Protein AF-A0A965K1P5-F1 (afdb_monomer_lite)

pLDDT: mean 94.57, std 3.47, range [77.88, 97.94]

Radius of gyration: 14.15 Å; chains: 1; bounding box: 28×33×38 Å

Structure (mmCIF, N/CA/C/O backbone):
data_AF-A0A965K1P5-F1
#
_entry.id   AF-A0A965K1P5-F1
#
loop_
_atom_site.group_PDB
_atom_site.id
_atom_site.type_symbol
_atom_site.label_atom_id
_atom_site.label_alt_id
_atom_site.label_comp_id
_atom_site.label_asym_id
_atom_site.label_entity_id
_atom_site.label_seq_id
_atom_site.pdbx_PDB_ins_code
_atom_site.Cartn_x
_atom_site.Cartn_y
_atom_site.Cartn_z
_atom_site.occupancy
_atom_site.B_iso_or_equiv
_atom_site.auth_seq_id
_atom_site.auth_comp_id
_atom_site.auth_asym_id
_atom_site.auth_atom_id
_atom_site.pdbx_PDB_model_num
ATOM 1 N N . ILE A 1 1 ? -12.907 0.985 -1.225 1.00 77.88 1 ILE A N 1
ATOM 2 C CA . ILE A 1 1 ? -12.064 1.869 -2.067 1.00 77.88 1 I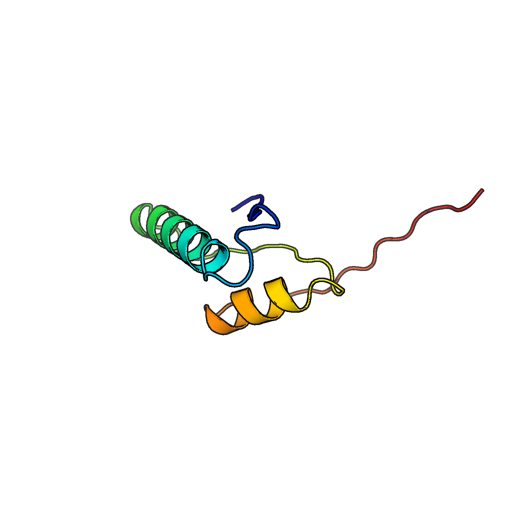LE A CA 1
ATOM 3 C C . ILE A 1 1 ? -11.666 1.034 -3.268 1.00 77.88 1 ILE A C 1
ATOM 5 O O . ILE A 1 1 ? -11.185 -0.065 -3.039 1.00 77.88 1 ILE A O 1
ATOM 9 N N . TYR A 1 2 ? -11.955 1.482 -4.492 1.00 83.12 2 TYR A N 1
ATOM 10 C CA . TYR A 1 2 ? -11.689 0.675 -5.688 1.00 83.12 2 TYR A CA 1
ATOM 11 C C . TYR A 1 2 ? -10.268 0.898 -6.222 1.00 83.12 2 TYR A C 1
ATOM 13 O O . TYR A 1 2 ? -9.493 -0.045 -6.298 1.00 83.12 2 TYR A O 1
ATOM 21 N N . VAL A 1 3 ? -9.894 2.152 -6.497 1.00 91.31 3 VAL A N 1
ATOM 22 C CA . VAL A 1 3 ? -8.558 2.536 -6.979 1.00 91.31 3 VAL A CA 1
ATOM 23 C C . VAL A 1 3 ? -8.106 3.821 -6.288 1.00 91.31 3 VAL A C 1
ATOM 25 O O . VAL A 1 3 ? -8.911 4.719 -6.041 1.00 91.31 3 VAL A O 1
ATOM 28 N N . ILE A 1 4 ? -6.808 3.906 -5.999 1.00 93.19 4 ILE A N 1
ATOM 29 C CA . ILE A 1 4 ? -6.105 5.149 -5.673 1.00 93.19 4 ILE A CA 1
ATOM 30 C C . ILE A 1 4 ? -4.986 5.300 -6.699 1.00 93.19 4 ILE A C 1
ATOM 32 O O . ILE A 1 4 ? -4.203 4.376 -6.914 1.00 93.19 4 ILE A O 1
ATOM 36 N N . SER A 1 5 ? -4.889 6.469 -7.321 1.00 93.62 5 SER A N 1
ATOM 37 C CA . SER A 1 5 ? -3.793 6.800 -8.227 1.00 93.62 5 SER A CA 1
ATOM 38 C C . SER A 1 5 ? -3.335 8.224 -7.966 1.00 93.62 5 SER A C 1
ATOM 40 O O . SER A 1 5 ? -4.142 9.114 -7.708 1.00 93.62 5 SER A O 1
ATOM 42 N N . VAL A 1 6 ? -2.022 8.428 -8.013 1.00 95.44 6 VAL A N 1
ATOM 43 C CA . VAL A 1 6 ? -1.399 9.743 -7.869 1.00 95.44 6 VAL A CA 1
ATOM 44 C C . VAL A 1 6 ? -0.653 10.033 -9.157 1.00 95.44 6 VAL A C 1
ATOM 46 O O . VAL A 1 6 ? 0.131 9.202 -9.620 1.00 95.44 6 VAL A O 1
ATOM 49 N N . HIS A 1 7 ? -0.896 11.214 -9.723 1.00 96.75 7 HIS A N 1
ATOM 50 C CA . HIS A 1 7 ? -0.192 11.682 -10.911 1.00 96.75 7 HIS A CA 1
ATOM 51 C C . HIS A 1 7 ? 1.334 11.556 -10.716 1.00 96.75 7 HIS A C 1
ATOM 53 O O . HIS A 1 7 ? 1.810 11.960 -9.653 1.00 96.75 7 HIS A O 1
ATOM 59 N N . PRO A 1 8 ? 2.115 11.072 -11.705 1.00 95.88 8 PRO A N 1
ATOM 60 C CA . PRO A 1 8 ? 3.558 10.834 -11.560 1.00 95.88 8 PRO A CA 1
ATOM 61 C C . PRO A 1 8 ? 4.335 12.003 -10.932 1.00 95.88 8 PRO A C 1
ATOM 63 O O . PRO A 1 8 ? 5.005 11.827 -9.920 1.00 95.88 8 PRO A O 1
ATOM 66 N N . ASN A 1 9 ? 4.114 13.231 -11.418 1.00 97.94 9 ASN A N 1
ATOM 67 C CA . ASN A 1 9 ? 4.750 14.461 -10.897 1.00 97.94 9 ASN A CA 1
ATOM 68 C C . ASN A 1 9 ? 4.364 14.846 -9.446 1.00 97.94 9 ASN A C 1
ATOM 70 O O . ASN A 1 9 ? 4.844 15.841 -8.895 1.00 97.94 9 ASN A O 1
ATOM 74 N N . HIS A 1 10 ? 3.457 14.096 -8.826 1.00 96.94 10 HIS A N 1
ATOM 75 C CA . HIS A 1 10 ? 2.936 14.342 -7.484 1.00 96.94 10 HIS A CA 1
ATOM 76 C C . HIS A 1 10 ? 3.121 13.141 -6.542 1.00 96.94 10 HIS A C 1
ATOM 78 O O . HIS A 1 10 ? 2.656 13.178 -5.399 1.00 96.94 10 HIS A O 1
ATOM 84 N N . GLN A 1 11 ? 3.805 12.085 -6.990 1.00 94.75 11 GLN A N 1
ATOM 85 C CA . GLN A 1 11 ? 4.153 10.942 -6.147 1.00 94.75 11 GLN A CA 1
ATOM 86 C C . GLN A 1 11 ? 5.154 11.342 -5.051 1.00 94.75 11 GLN A C 1
ATOM 88 O O . GLN A 1 11 ? 5.771 12.404 -5.100 1.00 94.75 11 GLN A O 1
ATOM 93 N N . GLY A 1 12 ? 5.251 10.532 -3.993 1.00 93.38 12 GLY A N 1
ATOM 94 C CA . GLY A 1 12 ? 6.125 10.811 -2.843 1.00 93.38 12 GLY A CA 1
ATOM 95 C C . GLY A 1 12 ? 5.645 11.932 -1.907 1.00 93.38 12 GLY A C 1
ATOM 96 O O . GLY A 1 12 ? 6.181 12.082 -0.817 1.00 93.38 12 GLY A O 1
ATOM 97 N N . LYS A 1 13 ? 4.587 12.675 -2.263 1.00 96.00 13 LYS A N 1
ATOM 98 C CA . LYS A 1 13 ? 4.050 13.803 -1.472 1.00 96.00 13 LYS A CA 1
ATOM 99 C C . LYS A 1 13 ? 2.961 13.411 -0.460 1.00 96.00 13 LYS A C 1
ATOM 101 O O . LYS A 1 13 ? 2.240 14.263 0.042 1.00 96.00 13 LYS A O 1
ATOM 106 N N . GLY A 1 14 ? 2.765 12.116 -0.209 1.00 95.69 14 GLY A N 1
ATOM 107 C CA . GLY A 1 14 ? 1.748 11.621 0.733 1.00 95.69 14 GLY A CA 1
ATOM 108 C C . GLY A 1 14 ? 0.289 11.701 0.252 1.00 95.69 14 GLY A C 1
ATOM 109 O O . GLY A 1 14 ? -0.615 11.349 1.006 1.00 95.69 14 GLY A O 1
ATOM 110 N N . LEU A 1 15 ? 0.031 12.096 -1.000 1.00 96.69 15 LEU A N 1
ATOM 111 C CA . LEU A 1 15 ? -1.332 12.252 -1.533 1.00 96.69 15 LEU A CA 1
ATOM 112 C C . LEU A 1 15 ? -2.142 10.946 -1.536 1.00 96.69 15 LEU A C 1
ATOM 114 O O . LEU A 1 15 ? -3.327 10.960 -1.218 1.00 96.69 15 LEU A O 1
ATOM 118 N N . GLY A 1 16 ? -1.503 9.808 -1.831 1.00 95.94 16 GLY A N 1
ATOM 119 C CA . GLY A 1 16 ? -2.164 8.498 -1.777 1.00 95.94 16 GLY A CA 1
ATOM 120 C C . GLY A 1 16 ? -2.639 8.143 -0.364 1.00 95.94 16 GLY A C 1
ATOM 121 O O . GLY A 1 16 ? -3.769 7.698 -0.180 1.00 95.94 16 GLY A O 1
ATOM 122 N N . ALA A 1 17 ? -1.813 8.431 0.646 1.00 96.25 17 ALA A N 1
ATOM 123 C CA . ALA A 1 17 ? -2.157 8.230 2.051 1.00 96.25 17 ALA A CA 1
ATOM 124 C C . ALA A 1 17 ? -3.283 9.175 2.500 1.00 96.25 17 ALA A C 1
ATOM 126 O O . ALA A 1 17 ? -4.205 8.759 3.202 1.00 96.25 17 ALA A O 1
ATOM 127 N N . ALA A 1 18 ? -3.250 10.434 2.051 1.00 96.94 18 ALA A N 1
ATOM 128 C CA . ALA A 1 18 ? -4.317 11.391 2.321 1.00 96.94 18 ALA A CA 1
ATOM 129 C C . ALA A 1 18 ? -5.660 10.919 1.737 1.00 96.94 18 ALA A C 1
ATOM 131 O O . ALA A 1 18 ? -6.662 10.896 2.454 1.00 96.94 18 ALA A O 1
ATOM 132 N N . ALA A 1 19 ? -5.668 10.472 0.477 1.00 96.19 19 ALA A N 1
ATOM 133 C CA . ALA A 1 19 ? -6.857 9.925 -0.174 1.00 96.19 19 ALA A CA 1
ATOM 134 C C . ALA A 1 19 ? -7.383 8.669 0.545 1.00 96.19 19 ALA A C 1
ATOM 136 O O . ALA A 1 19 ? -8.583 8.565 0.810 1.00 96.19 19 ALA A O 1
ATOM 137 N N . LEU A 1 20 ? -6.489 7.747 0.927 1.00 96.25 20 LEU A N 1
ATOM 138 C CA . LEU A 1 20 ? -6.839 6.554 1.701 1.00 96.25 20 LEU A CA 1
ATOM 139 C C . LEU A 1 20 ? -7.531 6.924 3.018 1.00 96.25 20 LEU A C 1
ATOM 141 O O . LEU A 1 20 ? -8.604 6.399 3.312 1.00 96.25 20 LEU A O 1
ATOM 145 N N . ARG A 1 21 ? -6.954 7.852 3.789 1.00 95.69 21 ARG A N 1
ATOM 146 C CA . ARG A 1 21 ? -7.502 8.285 5.083 1.00 95.69 21 ARG A CA 1
ATOM 147 C C . ARG A 1 21 ? -8.902 8.878 4.942 1.00 95.69 21 ARG A C 1
ATOM 149 O O . ARG A 1 21 ? -9.783 8.524 5.720 1.00 95.69 21 ARG A O 1
ATOM 156 N N . VAL A 1 22 ? -9.117 9.738 3.946 1.00 95.75 22 VAL A N 1
ATOM 157 C CA . VAL A 1 22 ? -10.444 10.313 3.665 1.00 95.75 22 VAL A CA 1
ATOM 158 C C . VAL A 1 22 ? -11.446 9.210 3.313 1.00 95.75 22 VAL A C 1
ATOM 160 O O . VAL A 1 22 ? -12.557 9.190 3.843 1.00 95.75 22 VAL A O 1
ATOM 163 N N . GLY A 1 23 ? -11.044 8.243 2.484 1.00 94.19 23 GLY A N 1
ATOM 164 C CA . GLY A 1 23 ? -11.882 7.094 2.141 1.00 94.19 23 GLY A CA 1
ATOM 165 C C . GLY A 1 23 ? -12.260 6.243 3.357 1.00 94.19 23 GLY A C 1
ATOM 166 O O . GLY A 1 23 ? -13.434 5.911 3.529 1.00 94.19 23 GLY A O 1
ATOM 167 N N . LEU A 1 24 ? -11.292 5.931 4.225 1.00 94.75 24 LEU A N 1
ATOM 168 C CA . LEU A 1 24 ? -11.516 5.165 5.457 1.00 94.75 24 LEU A CA 1
ATOM 169 C C . LEU A 1 24 ? -12.431 5.909 6.436 1.00 94.75 24 LEU A C 1
ATOM 171 O O . LEU A 1 24 ? -13.373 5.322 6.964 1.00 94.75 24 LEU A O 1
ATOM 175 N N . GLN A 1 25 ? -12.208 7.209 6.630 1.00 95.50 25 GLN A N 1
ATOM 176 C CA . GLN A 1 25 ? -13.065 8.043 7.473 1.00 95.50 25 GLN A CA 1
ATOM 177 C C . GLN A 1 25 ? -14.509 8.056 6.957 1.00 95.50 25 GLN A C 1
ATOM 179 O O . GLN A 1 25 ? -15.449 7.946 7.740 1.00 95.50 25 GLN A O 1
ATOM 184 N N . SER A 1 26 ? -14.686 8.134 5.637 1.00 94.69 26 SER A N 1
ATOM 185 C CA . SER A 1 26 ? -16.001 8.161 4.998 1.00 94.69 26 SER A CA 1
ATOM 186 C C . SER A 1 26 ? -16.767 6.841 5.144 1.00 94.69 26 SER A C 1
ATOM 188 O O . SER A 1 26 ? -17.988 6.841 5.273 1.00 94.69 26 SER A O 1
ATOM 190 N N . ILE A 1 27 ? -16.102 5.681 5.092 1.00 94.56 27 ILE A N 1
ATOM 191 C CA . ILE A 1 27 ? -16.787 4.399 5.351 1.00 94.56 27 ILE A CA 1
ATOM 192 C C . ILE A 1 27 ? -17.055 4.204 6.850 1.00 94.56 27 ILE A C 1
ATOM 194 O O . ILE A 1 27 ? -18.130 3.733 7.214 1.00 94.56 27 ILE A O 1
ATOM 198 N N . HIS A 1 28 ? -16.145 4.662 7.711 1.00 95.44 28 HIS A N 1
ATOM 199 C CA . HIS A 1 28 ? -16.317 4.596 9.157 1.00 95.44 28 HIS A CA 1
ATOM 200 C C . HIS A 1 28 ? -17.521 5.420 9.628 1.00 95.44 28 HIS A C 1
ATOM 202 O O . HIS A 1 28 ? -18.330 4.931 10.412 1.00 95.44 28 HIS A O 1
ATOM 208 N N . SER A 1 29 ? -17.713 6.633 9.093 1.00 97.19 29 SER A N 1
ATOM 209 C CA . SER A 1 29 ? -18.879 7.471 9.419 1.00 97.19 29 SER A CA 1
ATOM 210 C C . SER A 1 29 ? -20.219 6.872 8.975 1.00 97.19 29 SER A C 1
ATOM 212 O O . SER A 1 29 ? -21.268 7.348 9.394 1.00 97.19 29 SER A O 1
ATOM 214 N N . ARG A 1 30 ? -20.194 5.826 8.141 1.00 97.25 30 ARG A N 1
ATOM 215 C CA . ARG A 1 30 ? -21.367 5.061 7.696 1.00 97.25 30 ARG A CA 1
ATOM 216 C C . ARG A 1 30 ? -21.520 3.722 8.431 1.00 97.25 30 ARG A C 1
ATOM 218 O O . ARG A 1 30 ? -22.276 2.871 7.977 1.00 97.25 30 ARG A O 1
ATOM 225 N N . GLY A 1 31 ? -20.791 3.513 9.530 1.00 97.81 31 GLY A N 1
ATOM 226 C CA . GLY A 1 31 ? -20.847 2.281 10.328 1.00 97.81 31 GLY A CA 1
ATOM 227 C C . GLY A 1 31 ? -20.114 1.088 9.704 1.00 97.81 31 GLY A C 1
ATOM 228 O O . GLY 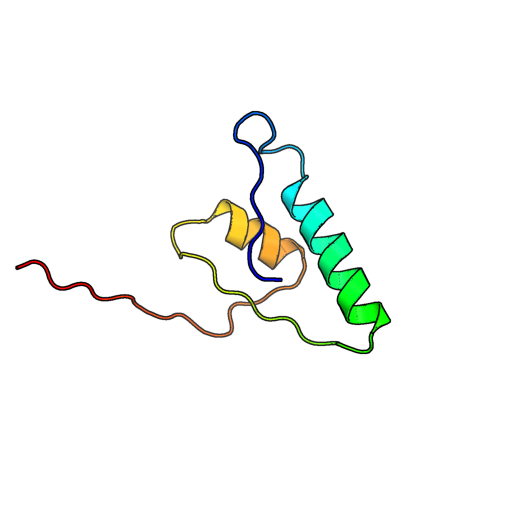A 1 31 ? -20.316 -0.052 10.116 1.00 97.81 31 GLY A O 1
ATOM 229 N N . VAL A 1 32 ? -19.265 1.314 8.696 1.00 96.69 32 VAL A N 1
ATOM 230 C CA . VAL A 1 32 ? -18.474 0.245 8.075 1.00 96.69 32 VAL A CA 1
ATOM 231 C C . VAL A 1 32 ? -17.102 0.184 8.737 1.00 96.69 32 VAL A C 1
ATOM 233 O O . VAL A 1 32 ? -16.283 1.089 8.588 1.00 96.69 32 VAL A O 1
ATOM 236 N N . HIS A 1 33 ? -16.832 -0.923 9.427 1.00 92.25 33 HIS A N 1
ATOM 237 C CA . HIS A 1 33 ? -15.606 -1.112 10.213 1.00 92.25 33 HIS A CA 1
ATOM 238 C C . HIS A 1 33 ? -14.556 -2.002 9.538 1.00 92.25 33 HIS A C 1
ATOM 240 O O . HIS A 1 33 ? -13.473 -2.203 10.082 1.00 92.25 33 HIS A O 1
ATOM 246 N N . ARG A 1 34 ? -14.852 -2.544 8.349 1.00 91.88 34 ARG A N 1
ATOM 247 C CA . ARG A 1 34 ? -13.941 -3.431 7.619 1.00 91.88 34 ARG A CA 1
ATOM 248 C C . ARG A 1 34 ? -13.749 -2.958 6.185 1.00 91.88 34 ARG A C 1
ATOM 250 O O . ARG A 1 34 ? -14.717 -2.752 5.459 1.00 91.88 34 ARG A O 1
ATOM 257 N N . ALA A 1 35 ? -12.490 -2.846 5.775 1.00 92.38 35 ALA A N 1
ATOM 258 C CA . ALA A 1 35 ? -12.092 -2.568 4.404 1.00 92.38 35 ALA A CA 1
ATOM 259 C C . ALA A 1 35 ? -11.098 -3.627 3.931 1.00 92.38 35 ALA A C 1
ATOM 261 O O . ALA A 1 35 ? -10.197 -4.024 4.667 1.00 92.38 35 ALA A O 1
ATOM 262 N N . SER A 1 36 ? -11.250 -4.055 2.684 1.00 93.44 36 SER A N 1
ATOM 263 C CA . SER A 1 36 ? -10.311 -4.945 2.007 1.00 93.44 36 SER A CA 1
ATOM 264 C C . SER A 1 36 ? -9.974 -4.352 0.646 1.00 93.44 36 SER A C 1
ATOM 266 O O . SER A 1 36 ? -10.802 -3.665 0.041 1.00 93.44 36 SER A O 1
ATOM 268 N N . LEU A 1 37 ? -8.747 -4.584 0.198 1.00 94.25 37 LEU A N 1
ATOM 269 C CA . LEU A 1 37 ? -8.222 -4.116 -1.078 1.00 94.25 37 LEU A CA 1
ATOM 270 C C . LEU A 1 37 ? -7.290 -5.174 -1.660 1.00 94.25 37 LEU A C 1
ATOM 272 O O . LEU A 1 37 ? -6.767 -6.009 -0.924 1.00 94.25 37 LEU A O 1
ATOM 276 N N . TYR A 1 38 ? -7.080 -5.092 -2.968 1.00 94.31 38 TYR A N 1
ATOM 277 C CA . TYR A 1 38 ? -6.075 -5.868 -3.679 1.00 94.31 38 TYR A CA 1
ATOM 278 C C . TYR A 1 38 ? -4.965 -4.932 -4.138 1.00 94.31 38 TYR A C 1
ATOM 280 O O . TYR A 1 38 ? -5.209 -3.774 -4.486 1.00 94.31 38 TYR A O 1
ATOM 288 N N . VAL A 1 39 ? -3.742 -5.438 -4.111 1.00 95.19 39 VAL A N 1
ATOM 289 C CA . VAL A 1 39 ? -2.551 -4.745 -4.586 1.00 95.19 39 VAL A CA 1
ATOM 290 C C . VAL A 1 39 ? -1.668 -5.776 -5.271 1.00 95.19 39 VAL A C 1
ATOM 292 O O . VAL A 1 39 ? -1.580 -6.910 -4.803 1.00 95.19 39 VAL A O 1
ATOM 295 N N . ASP A 1 40 ? -1.080 -5.388 -6.398 1.00 95.06 40 ASP A N 1
ATOM 296 C CA . ASP A 1 40 ? -0.081 -6.204 -7.082 1.00 95.06 40 ASP A CA 1
ATOM 297 C C . ASP A 1 40 ? 1.153 -6.372 -6.181 1.00 95.06 40 ASP A C 1
ATOM 299 O O . ASP A 1 40 ? 1.527 -5.427 -5.474 1.00 95.06 40 ASP A O 1
ATOM 303 N N . ASP A 1 41 ? 1.764 -7.559 -6.174 1.00 95.00 41 ASP A N 1
ATOM 304 C CA . ASP A 1 41 ? 2.908 -7.846 -5.303 1.00 95.00 41 ASP A CA 1
ATOM 305 C C . ASP A 1 41 ? 4.131 -6.986 -5.649 1.00 95.00 41 ASP 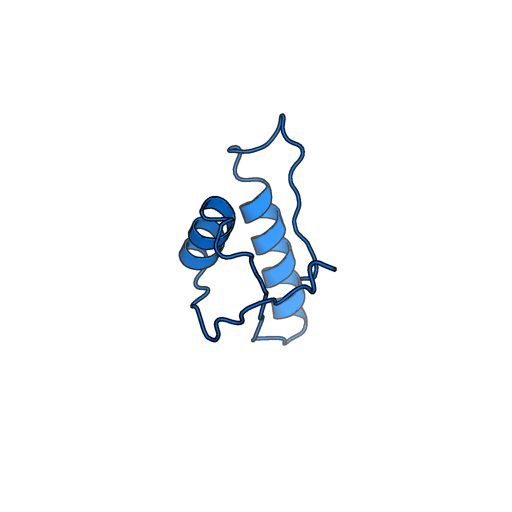A C 1
ATOM 307 O O . ASP A 1 41 ? 4.910 -6.641 -4.757 1.00 95.00 41 ASP A O 1
ATOM 311 N N . SER A 1 42 ? 4.223 -6.531 -6.900 1.00 96.06 42 SER A N 1
ATOM 312 C CA . SER A 1 42 ? 5.288 -5.663 -7.383 1.00 96.06 42 SER A CA 1
ATOM 313 C C . SER A 1 42 ? 5.108 -4.206 -6.941 1.00 96.06 42 SER A C 1
ATOM 315 O O . SER A 1 42 ? 6.007 -3.383 -7.121 1.00 96.06 42 SER A O 1
ATOM 317 N N . ASN A 1 43 ? 3.945 -3.834 -6.391 1.00 95.38 43 ASN A N 1
ATOM 318 C CA . ASN A 1 43 ? 3.656 -2.465 -5.968 1.00 95.38 43 ASN A CA 1
ATOM 319 C C . ASN A 1 43 ? 4.053 -2.235 -4.502 1.00 95.38 43 ASN A C 1
ATOM 321 O O . ASN A 1 43 ? 3.224 -1.936 -3.633 1.00 95.38 43 ASN A O 1
ATOM 325 N N . GLU A 1 44 ? 5.353 -2.355 -4.234 1.00 95.88 44 GLU A N 1
ATOM 326 C CA . GLU A 1 44 ? 5.940 -2.241 -2.894 1.00 95.88 44 GLU A CA 1
ATOM 327 C C . GLU A 1 44 ? 5.580 -0.922 -2.193 1.00 95.88 44 GLU A C 1
ATOM 329 O O . GLU A 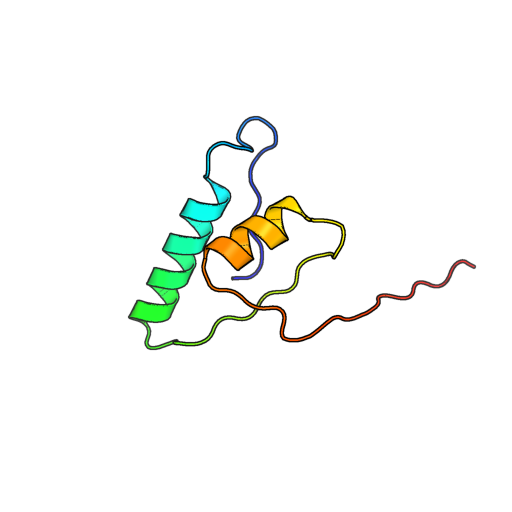1 44 ? 5.282 -0.906 -0.997 1.00 95.88 44 GLU A O 1
ATOM 334 N N . ALA A 1 45 ? 5.534 0.185 -2.942 1.00 94.56 45 ALA A N 1
ATOM 335 C CA . ALA A 1 45 ? 5.172 1.497 -2.412 1.00 94.56 45 ALA A CA 1
ATOM 336 C C . ALA A 1 45 ? 3.733 1.522 -1.867 1.00 94.56 45 ALA A C 1
ATOM 338 O O . ALA A 1 45 ? 3.491 2.034 -0.767 1.00 94.56 45 ALA A O 1
ATOM 339 N N . ALA A 1 46 ? 2.774 0.945 -2.600 1.00 95.50 46 ALA A N 1
ATOM 340 C CA . ALA A 1 46 ? 1.396 0.834 -2.132 1.00 95.50 46 ALA A CA 1
ATOM 341 C C . ALA A 1 46 ? 1.283 -0.137 -0.949 1.00 95.50 46 ALA A C 1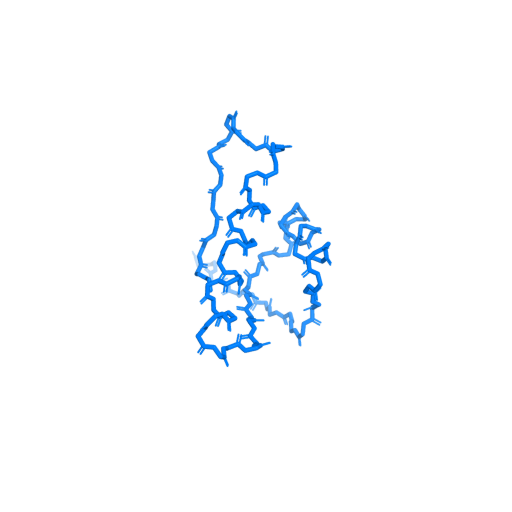
ATOM 343 O O . ALA A 1 46 ? 0.614 0.188 0.033 1.00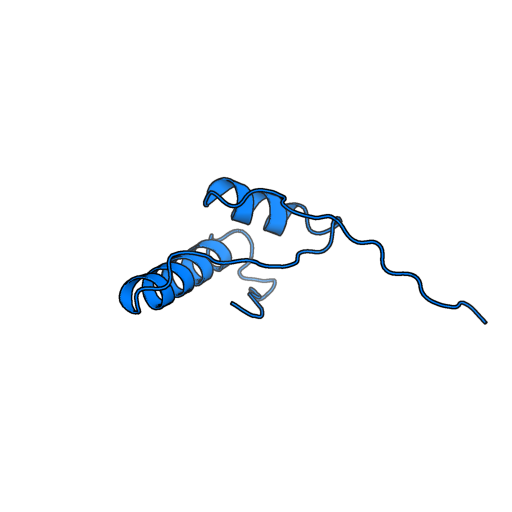 95.50 46 ALA A O 1
ATOM 344 N N . ILE A 1 47 ? 1.976 -1.281 -0.988 1.00 96.44 47 ILE A N 1
ATOM 345 C CA . ILE A 1 47 ? 2.007 -2.245 0.125 1.00 96.44 47 ILE A CA 1
ATOM 346 C C . ILE A 1 47 ? 2.513 -1.573 1.407 1.00 96.44 47 ILE A C 1
ATOM 348 O O . ILE A 1 47 ? 1.862 -1.666 2.452 1.00 96.44 47 ILE A O 1
ATOM 352 N N . ALA A 1 48 ? 3.641 -0.864 1.339 1.00 95.94 48 ALA A N 1
ATOM 353 C CA . ALA A 1 48 ? 4.209 -0.147 2.476 1.00 95.94 48 ALA A CA 1
ATOM 354 C C . ALA A 1 48 ? 3.247 0.931 3.001 1.00 95.94 48 ALA A C 1
ATOM 356 O O . ALA A 1 48 ? 3.037 1.044 4.213 1.00 95.94 48 ALA A O 1
ATOM 357 N N . MET A 1 49 ? 2.607 1.682 2.098 1.00 96.00 49 MET A N 1
ATOM 358 C CA . MET A 1 49 ? 1.589 2.668 2.462 1.00 96.00 49 MET A CA 1
ATOM 359 C C . MET A 1 49 ? 0.415 2.017 3.202 1.00 96.00 49 MET A C 1
ATOM 361 O O . MET A 1 49 ? 0.040 2.506 4.269 1.00 96.00 49 MET A O 1
ATOM 365 N N . TYR A 1 50 ? -0.159 0.929 2.685 1.00 96.69 50 TYR A N 1
ATOM 366 C CA . TYR A 1 50 ? -1.291 0.253 3.322 1.00 96.69 50 TYR A CA 1
ATOM 367 C C . TYR A 1 50 ? -0.910 -0.338 4.684 1.00 96.69 50 TYR A C 1
ATOM 369 O O . TYR A 1 50 ? -1.632 -0.111 5.657 1.00 96.69 50 TYR A O 1
ATOM 377 N N . LYS A 1 51 ? 0.253 -0.998 4.799 1.00 96.44 51 LYS A N 1
ATOM 378 C CA . LYS A 1 51 ? 0.761 -1.520 6.082 1.00 96.44 51 LYS A CA 1
ATOM 379 C C . LYS A 1 51 ? 0.922 -0.419 7.130 1.00 96.44 51 LYS A C 1
ATOM 381 O O . LYS A 1 51 ? 0.490 -0.587 8.268 1.00 96.44 51 LYS A O 1
ATOM 386 N N . LYS A 1 52 ? 1.452 0.748 6.741 1.00 96.31 52 LYS A N 1
ATOM 387 C CA . LYS A 1 52 ? 1.564 1.921 7.628 1.00 96.31 52 LYS A CA 1
ATOM 388 C C . LYS A 1 52 ? 0.202 2.424 8.137 1.00 96.31 52 LYS A C 1
ATOM 390 O O . LYS A 1 52 ? 0.147 3.045 9.192 1.00 96.31 52 LYS A O 1
ATOM 395 N N . HIS A 1 53 ? -0.885 2.148 7.417 1.00 94.56 53 HIS A N 1
ATOM 396 C CA . HIS A 1 53 ? -2.256 2.514 7.797 1.00 94.56 53 HIS A CA 1
ATOM 397 C C . HIS A 1 53 ? -3.044 1.341 8.404 1.00 94.56 53 HIS A C 1
ATOM 399 O O . HIS A 1 53 ? -4.273 1.359 8.402 1.00 94.56 53 HIS A O 1
ATOM 405 N N . GLY A 1 54 ? -2.350 0.323 8.925 1.00 94.81 54 GLY A N 1
ATOM 406 C CA . GLY A 1 54 ? -2.962 -0.764 9.692 1.00 94.81 54 GLY A CA 1
ATOM 407 C C . GLY A 1 54 ? -3.562 -1.891 8.853 1.00 94.81 54 GLY A C 1
ATOM 408 O O . GLY A 1 54 ? -4.178 -2.795 9.414 1.00 94.81 54 GLY A O 1
ATOM 409 N N . PHE A 1 55 ? -3.379 -1.883 7.530 1.00 96.44 55 PHE A N 1
ATOM 410 C CA . PHE A 1 55 ? -3.750 -3.036 6.714 1.00 96.44 55 PHE A CA 1
ATOM 411 C C . PHE A 1 55 ? -2.761 -4.181 6.919 1.00 96.44 55 PHE A C 1
ATOM 413 O O . PHE A 1 55 ? -1.556 -3.982 7.077 1.00 96.44 55 PHE A O 1
ATOM 420 N N . GLN A 1 56 ? -3.284 -5.397 6.844 1.00 96.88 56 GLN A N 1
ATOM 421 C CA . GLN A 1 56 ? -2.517 -6.631 6.913 1.00 96.88 56 GLN A CA 1
ATOM 422 C C . GLN A 1 56 ? -2.842 -7.494 5.696 1.00 96.88 56 GLN A C 1
ATOM 424 O O . GLN A 1 56 ? -3.950 -7.435 5.155 1.00 96.88 56 GLN A O 1
ATOM 429 N N . THR A 1 57 ? -1.876 -8.299 5.261 1.00 96.38 57 THR A N 1
ATOM 430 C CA . THR A 1 57 ? -2.112 -9.289 4.209 1.00 96.38 57 THR A CA 1
ATOM 431 C C . THR A 1 57 ? -3.017 -10.387 4.758 1.00 96.38 57 THR A C 1
ATOM 433 O O . THR A 1 57 ? -2.641 -11.081 5.696 1.00 96.38 57 THR A O 1
ATOM 436 N N . VAL A 1 58 ? -4.199 -10.550 4.162 1.00 96.62 58 VAL A N 1
ATOM 437 C CA . VAL A 1 58 ? -5.162 -11.610 4.522 1.00 96.62 58 VAL A CA 1
ATOM 438 C C . VAL A 1 58 ? -5.247 -12.723 3.474 1.00 96.62 58 VAL A C 1
ATOM 440 O O . VAL A 1 58 ? -5.743 -13.807 3.765 1.00 96.62 58 VAL A O 1
ATOM 443 N N . ARG A 1 59 ? -4.788 -12.454 2.245 1.00 95.56 59 ARG A N 1
ATOM 444 C CA . ARG A 1 59 ? -4.757 -13.386 1.111 1.00 95.56 59 ARG A CA 1
ATOM 445 C C . ARG A 1 59 ? -3.705 -12.933 0.098 1.00 95.56 59 ARG A C 1
ATOM 447 O O . ARG A 1 59 ? -3.475 -11.734 -0.039 1.00 95.56 59 ARG A O 1
ATOM 454 N N . MET A 1 60 ? -3.105 -13.889 -0.606 1.00 95.19 60 MET A N 1
ATOM 455 C CA . MET A 1 60 ? -2.303 -13.660 -1.809 1.00 95.19 60 MET A CA 1
ATOM 456 C C . MET A 1 60 ? -2.823 -14.575 -2.915 1.00 95.19 60 MET A C 1
ATOM 458 O O . MET A 1 60 ? -3.002 -15.769 -2.681 1.00 95.19 60 MET A O 1
ATOM 462 N N . ASP A 1 61 ? -3.050 -14.013 -4.099 1.00 94.00 61 ASP A N 1
ATOM 463 C CA . ASP A 1 61 ? -3.564 -14.723 -5.270 1.00 94.00 61 ASP A CA 1
ATOM 464 C C . ASP A 1 61 ? -2.535 -14.661 -6.409 1.00 94.00 61 ASP A C 1
ATOM 466 O O . ASP A 1 61 ? -1.750 -13.716 -6.493 1.00 94.00 61 ASP A O 1
ATOM 470 N N . ARG A 1 62 ? -2.532 -15.664 -7.296 1.00 93.75 62 ARG A N 1
ATOM 471 C CA . ARG A 1 62 ? -1.698 -15.679 -8.511 1.00 93.75 62 ARG A CA 1
ATOM 472 C C . ARG A 1 62 ? -2.572 -15.521 -9.746 1.00 93.75 62 ARG A C 1
ATOM 474 O O . ARG A 1 62 ? -3.577 -16.213 -9.884 1.00 93.75 62 ARG A O 1
ATOM 481 N N . VAL A 1 63 ? -2.148 -14.663 -10.668 1.00 92.62 63 VAL A N 1
ATOM 482 C CA . VAL A 1 63 ? -2.807 -14.481 -11.965 1.00 92.62 63 VAL A CA 1
ATOM 483 C C . VAL A 1 63 ? -2.029 -15.253 -13.028 1.00 92.62 63 VAL A C 1
ATOM 485 O O . VAL A 1 63 ? -0.840 -15.021 -13.223 1.00 92.62 63 VAL A O 1
ATOM 488 N N . LEU A 1 64 ? -2.699 -16.176 -13.720 1.00 93.06 64 LEU A N 1
ATOM 489 C CA . LEU A 1 64 ? -2.139 -16.920 -14.849 1.00 93.06 64 LEU A CA 1
ATOM 490 C C . LEU A 1 64 ? -2.713 -16.363 -16.153 1.00 93.06 64 LEU A C 1
ATOM 492 O O . LEU A 1 64 ? -3.904 -16.062 -16.240 1.00 93.06 64 LEU A O 1
ATOM 496 N N . ARG A 1 65 ? -1.875 -16.248 -17.183 1.00 94.56 65 ARG A N 1
ATOM 497 C CA . ARG A 1 65 ? -2.292 -15.858 -18.534 1.00 94.56 65 ARG A CA 1
ATOM 498 C C . ARG A 1 65 ? -1.771 -16.882 -19.531 1.00 94.56 65 ARG A C 1
ATOM 500 O O . ARG A 1 65 ? -0.643 -17.345 -19.408 1.00 94.56 65 ARG A O 1
ATOM 507 N N . ILE A 1 66 ? -2.599 -17.224 -20.515 1.00 95.12 66 ILE A N 1
ATOM 508 C CA . ILE A 1 66 ? -2.178 -18.073 -21.624 1.00 95.12 66 ILE A CA 1
ATOM 509 C C . ILE A 1 66 ? -1.268 -17.279 -22.570 1.00 95.12 66 ILE A C 1
ATOM 511 O O . ILE A 1 66 ? -1.616 -16.177 -22.990 1.00 95.12 66 ILE A O 1
ATOM 515 N N . THR A 1 67 ? -0.113 -17.844 -22.902 1.00 93.31 67 THR A N 1
ATOM 516 C CA . THR A 1 67 ? 0.779 -17.365 -23.964 1.00 93.31 67 THR A CA 1
ATOM 517 C C . THR A 1 67 ? 0.663 -18.358 -25.115 1.00 93.31 67 THR A C 1
ATOM 519 O O . THR A 1 67 ? 1.365 -19.368 -25.134 1.00 93.31 67 THR A O 1
ATOM 522 N N . ARG A 1 68 ? -0.328 -18.154 -25.984 1.00 79.00 68 ARG A N 1
ATOM 523 C CA . ARG A 1 68 ? -0.421 -18.864 -27.265 1.00 79.00 68 ARG A CA 1
ATOM 524 C C . ARG A 1 68 ? 0.248 -18.030 -28.338 1.00 79.00 68 ARG A C 1
ATOM 526 O O . ARG A 1 68 ? 0.064 -16.795 -28.275 1.00 79.00 68 ARG A O 1
#

Foldseek 3Di:
DADDDDDPVCPPVCVSLVVVVVVCVVCVVVVRPDDDDDDDPVPVVVVVSVVVVVDDDPDDDDDDDDDD

Sequence (68 aa):
IYVISVHPNHQGKGLGAAALRVGLQSIHSRGVHRASLYVDDSNEAAIAMYKKHGFQTVRMDRVLRITR

Secondary structure (DSSP, 8-state):
-------GGGTTSSHHHHHHHHHHHHHHTTT---------TT-HHHHHHHHHTT--------------